Protein AF-A0A1C6D9Q0-F1 (afdb_monomer_lite)

Structure (mmCIF, N/CA/C/O backbone):
data_AF-A0A1C6D9Q0-F1
#
_entry.id   AF-A0A1C6D9Q0-F1
#
loop_
_atom_site.group_PDB
_atom_site.id
_atom_site.type_symbol
_atom_site.label_atom_id
_atom_site.label_alt_id
_atom_site.label_comp_id
_atom_site.label_asym_id
_atom_site.label_entity_id
_atom_site.label_seq_id
_atom_site.pdbx_PDB_ins_code
_atom_site.Cartn_x
_atom_site.Cartn_y
_atom_site.Cartn_z
_atom_site.occupancy
_atom_site.B_iso_or_equiv
_atom_site.auth_seq_id
_atom_site.auth_comp_id
_atom_site.auth_asym_id
_atom_site.auth_atom_id
_atom_site.pdbx_PDB_model_num
ATOM 1 N N . MET A 1 1 ? -33.770 -11.636 5.075 1.00 41.97 1 MET A N 1
ATOM 2 C CA . MET A 1 1 ? -32.653 -12.521 4.692 1.00 41.97 1 MET A CA 1
ATOM 3 C C . MET A 1 1 ? -31.611 -12.402 5.787 1.00 41.97 1 MET A C 1
ATOM 5 O O . MET A 1 1 ? -31.046 -11.329 5.935 1.00 41.97 1 MET A O 1
ATOM 9 N N . SER A 1 2 ? -31.472 -13.426 6.630 1.00 50.69 2 SER A N 1
ATOM 10 C CA . SER A 1 2 ? -30.373 -13.491 7.598 1.00 50.69 2 SER A CA 1
ATOM 11 C C . SER A 1 2 ? -29.108 -13.781 6.801 1.00 50.69 2 SER A C 1
ATOM 13 O O . SER A 1 2 ? -29.074 -14.786 6.096 1.00 50.69 2 SER A O 1
ATOM 15 N N . ALA A 1 3 ? -28.130 -12.877 6.820 1.00 57.97 3 ALA A N 1
ATOM 16 C CA . ALA A 1 3 ? -26.798 -13.214 6.344 1.00 57.97 3 ALA A CA 1
ATOM 17 C C . ALA A 1 3 ? -26.259 -14.252 7.330 1.00 57.97 3 ALA A C 1
ATOM 19 O O . ALA A 1 3 ? -26.108 -13.934 8.510 1.00 57.97 3 ALA A O 1
ATOM 20 N N . ASP A 1 4 ? -26.040 -15.484 6.877 1.00 62.72 4 ASP A N 1
ATOM 21 C CA . ASP A 1 4 ? -25.236 -16.437 7.633 1.00 62.72 4 ASP A CA 1
ATOM 22 C C . ASP A 1 4 ? -23.832 -15.846 7.708 1.00 62.72 4 ASP A C 1
ATOM 24 O O . ASP A 1 4 ? -23.045 -15.900 6.765 1.00 62.72 4 ASP A O 1
ATOM 28 N N . PHE A 1 5 ? -23.579 -15.151 8.810 1.00 72.50 5 PHE A N 1
ATOM 29 C CA . PHE A 1 5 ? -22.287 -14.581 9.108 1.00 72.50 5 PHE A CA 1
ATOM 30 C C . PHE A 1 5 ? -21.396 -15.737 9.549 1.00 72.50 5 PHE A C 1
ATOM 32 O O . PHE A 1 5 ? -21.585 -16.292 10.635 1.00 72.50 5 PHE A O 1
ATOM 39 N N . ASP A 1 6 ? -20.503 -16.166 8.661 1.00 89.81 6 ASP A N 1
ATOM 40 C CA . ASP A 1 6 ? -19.670 -17.334 8.900 1.00 89.81 6 ASP A CA 1
ATOM 41 C C . ASP A 1 6 ? -18.693 -17.090 10.067 1.00 89.81 6 ASP A C 1
ATOM 43 O O . ASP A 1 6 ? -18.340 -15.955 10.410 1.00 89.81 6 ASP A O 1
ATOM 47 N N . LEU A 1 7 ? -18.285 -18.182 10.718 1.00 90.50 7 LEU A N 1
ATOM 48 C CA . LEU A 1 7 ? -17.430 -18.134 11.904 1.00 90.50 7 LEU A CA 1
ATOM 49 C C . LEU A 1 7 ? -16.096 -17.421 11.632 1.00 90.50 7 LEU A C 1
ATOM 51 O O . LEU A 1 7 ? -15.609 -16.712 12.511 1.00 90.50 7 LEU A O 1
ATOM 55 N N . GLU A 1 8 ? -15.525 -17.567 10.436 1.00 90.12 8 GLU A N 1
ATOM 56 C CA . GLU A 1 8 ? -14.239 -16.959 10.081 1.00 90.12 8 GLU A CA 1
ATOM 57 C C . GLU A 1 8 ? -14.368 -15.439 9.970 1.00 90.12 8 GLU A C 1
ATOM 59 O O . GLU A 1 8 ? -13.577 -14.697 10.560 1.00 90.12 8 GLU A O 1
ATOM 64 N N . SER A 1 9 ? -15.430 -14.959 9.321 1.00 90.25 9 SER A N 1
ATOM 65 C CA . SER A 1 9 ? -15.784 -13.539 9.276 1.00 90.25 9 SER A CA 1
ATOM 66 C C . SER A 1 9 ? -15.976 -12.956 10.686 1.00 90.25 9 SER A C 1
ATOM 68 O O . SER A 1 9 ? -15.526 -11.842 10.977 1.00 90.25 9 SER A O 1
ATOM 70 N N . ALA A 1 10 ? -16.584 -13.716 11.605 1.00 92.50 10 ALA A N 1
ATOM 71 C CA . ALA A 1 10 ? -16.748 -13.298 12.997 1.00 92.50 10 ALA A CA 1
ATOM 72 C C . ALA A 1 10 ? -15.437 -13.240 13.777 1.00 92.50 10 ALA A C 1
ATOM 74 O O . ALA A 1 10 ? -15.187 -12.260 14.487 1.00 92.50 10 ALA A O 1
ATOM 75 N N . LEU A 1 11 ? -14.584 -14.249 13.624 1.00 94.88 11 LEU A N 1
ATOM 76 C CA . LEU A 1 11 ? -13.268 -14.274 14.250 1.00 94.88 11 LEU A CA 1
ATOM 77 C C . LEU A 1 11 ? -12.386 -13.137 13.731 1.00 94.88 11 LEU A C 1
ATOM 79 O O . LEU A 1 11 ? -11.724 -12.474 14.531 1.00 94.88 11 LEU A O 1
ATOM 83 N N . PHE A 1 12 ? -12.429 -12.848 12.429 1.00 92.94 12 PHE A N 1
ATOM 84 C CA . PHE A 1 12 ? -11.724 -11.711 11.847 1.00 92.94 12 PHE A CA 1
ATOM 85 C C . PHE A 1 12 ? -12.148 -10.391 12.501 1.00 92.94 12 PHE A C 1
ATOM 87 O O . PHE A 1 12 ? -11.294 -9.665 13.008 1.00 92.94 12 PHE A O 1
ATOM 94 N N . LEU A 1 13 ? -13.454 -10.097 12.568 1.00 94.06 13 LEU A N 1
ATOM 95 C CA . LEU A 1 13 ? -13.939 -8.854 13.179 1.00 94.06 13 LEU A CA 1
ATOM 96 C C . LEU A 1 13 ? -13.591 -8.754 14.669 1.00 94.06 13 LEU A C 1
ATOM 98 O O . LEU A 1 13 ? -13.244 -7.673 15.148 1.00 94.06 13 LEU A O 1
ATOM 102 N N . LEU A 1 14 ? -13.679 -9.861 15.412 1.00 95.44 14 LEU A N 1
ATOM 103 C CA . LEU A 1 14 ? -13.302 -9.892 16.825 1.00 95.44 14 LEU A CA 1
ATOM 104 C C . LEU A 1 14 ? -11.812 -9.600 17.011 1.00 95.44 14 LEU A C 1
ATOM 106 O O . LEU A 1 14 ? -11.457 -8.804 17.878 1.00 95.44 14 LEU A O 1
ATOM 110 N N . ASN A 1 15 ? -10.948 -10.196 16.190 1.00 95.81 15 ASN A N 1
ATOM 111 C CA . ASN A 1 15 ? -9.509 -9.953 16.240 1.00 95.81 15 ASN A CA 1
ATOM 112 C C . ASN A 1 15 ? -9.161 -8.527 15.806 1.00 95.81 15 ASN A C 1
ATOM 114 O O . ASN A 1 15 ? -8.394 -7.855 16.493 1.00 95.81 15 ASN A O 1
ATOM 118 N N . PHE A 1 16 ? -9.784 -8.028 14.738 1.00 95.69 16 PHE A N 1
ATOM 119 C CA . PHE A 1 16 ? -9.606 -6.659 14.262 1.00 95.69 16 PHE A CA 1
ATOM 120 C C . PHE A 1 16 ? -9.960 -5.629 15.344 1.00 95.69 16 PHE A C 1
ATOM 122 O O . PHE A 1 16 ? -9.186 -4.714 15.610 1.00 95.69 16 PHE A O 1
ATOM 129 N N . ARG A 1 17 ? -11.075 -5.821 16.061 1.00 95.81 17 ARG A N 1
ATOM 130 C CA . ARG A 1 17 ? -11.489 -4.928 17.160 1.00 95.81 17 ARG A CA 1
ATOM 131 C C 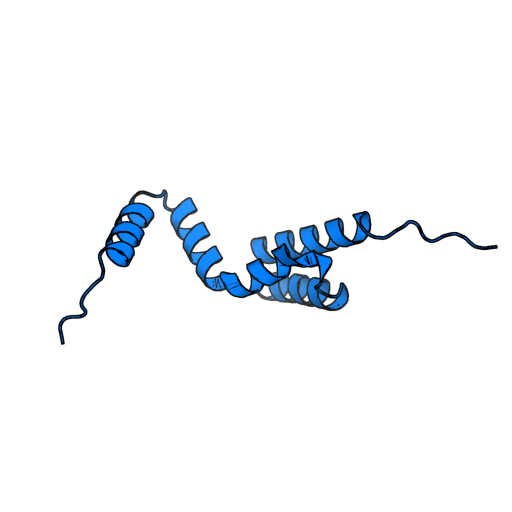. ARG A 1 17 ? -10.533 -4.909 18.354 1.00 95.81 17 ARG A C 1
ATOM 133 O O . ARG A 1 17 ? -10.606 -3.984 19.157 1.00 95.81 17 ARG A O 1
ATOM 140 N N . ARG A 1 18 ? -9.665 -5.915 18.503 1.00 97.12 18 ARG A N 1
ATOM 141 C CA . ARG A 1 18 ? -8.657 -5.971 19.579 1.00 97.12 18 ARG A CA 1
ATOM 142 C C . ARG A 1 18 ? -7.390 -5.185 19.248 1.00 97.12 18 ARG A C 1
ATOM 144 O O . ARG A 1 18 ? -6.579 -4.967 20.144 1.00 97.12 18 ARG A O 1
ATOM 151 N N . LEU A 1 19 ? -7.211 -4.790 17.990 1.00 97.50 19 LEU A N 1
ATOM 152 C CA . LEU A 1 19 ? -6.082 -3.983 17.543 1.00 97.50 19 LEU A CA 1
ATOM 153 C C . LEU A 1 19 ? -6.193 -2.544 18.065 1.00 97.50 19 LEU A C 1
ATOM 155 O O . LEU A 1 19 ? -7.294 -2.047 18.313 1.00 97.50 19 LEU A O 1
ATOM 159 N N . SER A 1 20 ? -5.060 -1.852 18.192 1.00 98.12 20 SER A N 1
ATOM 160 C CA . SER A 1 20 ? -5.053 -0.408 18.454 1.00 98.12 20 SER A CA 1
ATOM 161 C C . SER A 1 20 ? -5.661 0.368 17.278 1.00 98.12 20 SER A C 1
ATOM 163 O O . SER A 1 20 ? -5.702 -0.126 16.153 1.00 98.12 20 SER A O 1
ATOM 165 N N . ALA A 1 21 ? -6.093 1.613 17.498 1.00 96.94 21 ALA A N 1
ATOM 166 C CA . ALA A 1 21 ? -6.660 2.438 16.425 1.00 96.94 21 ALA A CA 1
ATOM 167 C C . ALA A 1 21 ? -5.689 2.638 15.243 1.00 96.94 21 ALA A C 1
ATOM 169 O O . ALA A 1 21 ? -6.112 2.694 14.093 1.00 96.94 21 ALA A O 1
ATOM 170 N N . GLU A 1 22 ? -4.386 2.722 15.515 1.00 96.56 22 GLU A N 1
ATOM 171 C CA . GLU A 1 22 ? -3.353 2.821 14.479 1.00 96.56 22 GLU A CA 1
ATOM 172 C C . GLU A 1 22 ? -3.230 1.522 13.676 1.00 96.56 22 GLU A C 1
ATOM 174 O O . GLU A 1 22 ? -3.220 1.547 12.448 1.00 96.56 22 GLU A O 1
ATOM 179 N N . GLN A 1 23 ? -3.225 0.376 14.360 1.00 97.38 23 GLN A N 1
ATOM 180 C CA . GLN A 1 23 ? -3.188 -0.938 13.719 1.00 97.38 23 GLN A CA 1
ATOM 181 C C . GLN A 1 23 ? -4.450 -1.207 12.889 1.00 97.38 23 GLN A C 1
ATOM 183 O O . GLN A 1 23 ? -4.350 -1.757 11.796 1.00 97.38 23 GLN A O 1
ATOM 188 N N . GLN A 1 24 ? -5.624 -0.793 13.372 1.00 97.56 24 GLN A N 1
ATOM 189 C CA . GLN A 1 24 ? -6.881 -0.899 12.627 1.00 97.56 24 GLN A CA 1
ATOM 190 C C . GLN A 1 24 ? -6.818 -0.094 11.327 1.00 97.56 24 GLN A C 1
ATOM 192 O O . GLN A 1 24 ? -7.078 -0.649 10.263 1.00 97.56 24 GLN A O 1
ATOM 197 N N . ARG A 1 25 ? -6.381 1.172 11.394 1.00 96.44 25 ARG A N 1
ATOM 198 C CA . ARG A 1 25 ? -6.203 2.022 10.205 1.00 96.44 25 ARG A CA 1
ATOM 199 C C . ARG A 1 25 ? -5.207 1.429 9.217 1.00 96.44 25 ARG A C 1
ATOM 201 O O . ARG A 1 25 ? -5.447 1.476 8.016 1.00 96.44 25 ARG A O 1
ATOM 208 N N . LEU A 1 26 ? -4.105 0.859 9.708 1.00 96.25 26 L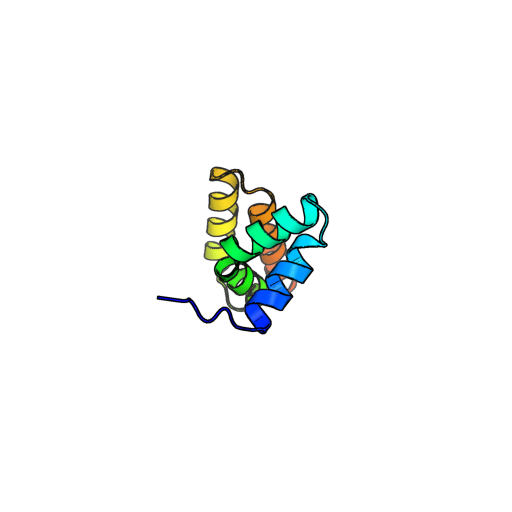EU A N 1
ATOM 209 C CA . LEU A 1 26 ? -3.130 0.195 8.849 1.00 96.25 26 LEU A CA 1
ATOM 210 C C . LEU A 1 26 ? -3.744 -1.023 8.149 1.00 96.25 26 LEU A C 1
ATOM 212 O O . LEU A 1 26 ? -3.570 -1.176 6.946 1.00 96.25 26 LEU A O 1
ATOM 216 N N . VAL A 1 27 ? -4.489 -1.867 8.866 1.00 96.38 27 VAL A N 1
ATOM 217 C CA . VAL A 1 27 ? -5.154 -3.037 8.271 1.00 96.38 27 VAL A CA 1
ATOM 218 C C . VAL A 1 27 ? -6.216 -2.614 7.254 1.00 96.38 27 VAL A C 1
ATOM 220 O O . VAL A 1 27 ? -6.258 -3.176 6.163 1.00 96.38 27 VAL A O 1
ATOM 223 N N . GLU A 1 28 ? -7.031 -1.604 7.555 1.00 95.81 28 GLU A N 1
ATOM 224 C CA . GLU A 1 28 ? -7.996 -1.035 6.603 1.00 95.81 28 GLU A CA 1
ATOM 225 C C . GLU A 1 28 ? -7.299 -0.518 5.342 1.00 95.81 28 GLU A C 1
ATOM 227 O O . GLU A 1 28 ? -7.710 -0.832 4.222 1.00 95.81 28 GLU A O 1
ATO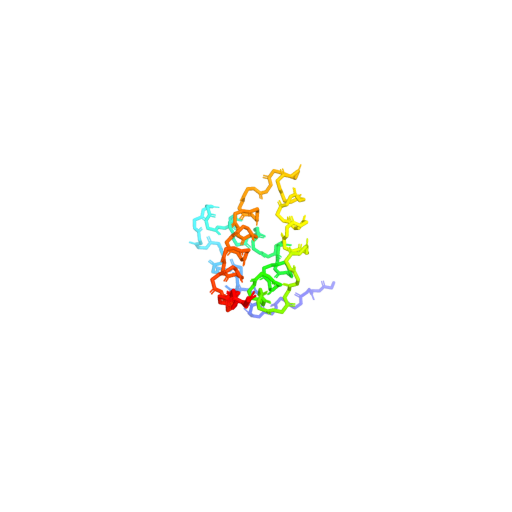M 232 N N . TRP A 1 29 ? -6.199 0.216 5.518 1.00 96.50 29 TRP A N 1
ATOM 233 C CA . TRP A 1 29 ? -5.380 0.705 4.417 1.00 96.50 29 TRP A CA 1
ATOM 234 C C . TRP A 1 29 ? -4.776 -0.445 3.595 1.00 96.50 29 TRP A C 1
ATOM 236 O O . TRP A 1 29 ? -4.801 -0.396 2.364 1.00 96.50 29 TRP A O 1
ATOM 246 N N . MET A 1 30 ? -4.291 -1.510 4.244 1.00 96.00 30 MET A N 1
ATOM 247 C CA . MET A 1 30 ? -3.749 -2.695 3.569 1.00 96.00 30 MET A CA 1
ATOM 248 C C . MET A 1 30 ? -4.825 -3.428 2.768 1.00 96.00 30 MET A C 1
ATOM 250 O O . MET A 1 30 ? -4.567 -3.829 1.638 1.00 96.00 30 MET A O 1
ATOM 254 N N . ILE A 1 31 ? -6.032 -3.576 3.321 1.00 94.62 31 ILE A N 1
ATOM 255 C CA . ILE A 1 31 ? -7.172 -4.192 2.631 1.00 94.62 31 ILE A CA 1
ATOM 256 C C . ILE A 1 31 ? -7.540 -3.374 1.392 1.00 94.62 31 ILE A C 1
ATOM 258 O O . ILE A 1 31 ? -7.714 -3.942 0.315 1.00 94.62 31 ILE A O 1
ATOM 262 N N . HIS A 1 32 ? -7.597 -2.044 1.515 1.00 95.12 32 HIS A N 1
ATOM 263 C CA . HIS A 1 32 ?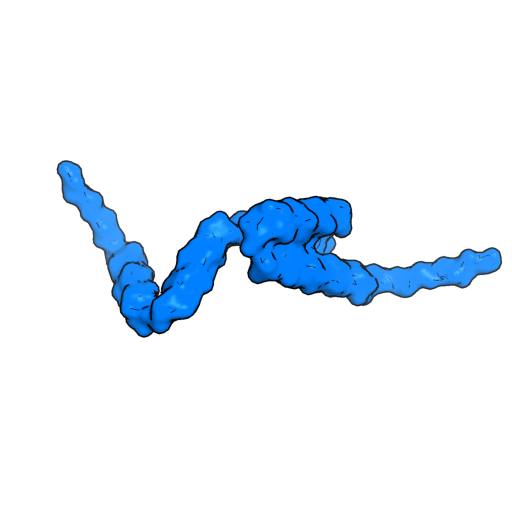 -7.878 -1.160 0.383 1.00 95.12 32 HIS A CA 1
ATOM 264 C C . HIS A 1 32 ? -6.822 -1.276 -0.729 1.00 95.12 32 HIS A C 1
ATOM 266 O O . HIS A 1 32 ? -7.150 -1.210 -1.912 1.00 95.12 32 HIS A O 1
ATOM 272 N N . ASN A 1 33 ? -5.560 -1.494 -0.353 1.00 94.88 33 ASN A N 1
ATOM 273 C CA . ASN A 1 33 ? -4.425 -1.543 -1.271 1.00 94.88 33 ASN A CA 1
ATOM 274 C C . ASN A 1 33 ? -3.954 -2.964 -1.623 1.00 94.88 33 ASN A C 1
ATOM 276 O O . ASN A 1 33 ? -2.915 -3.106 -2.270 1.00 94.88 33 ASN A O 1
ATOM 280 N N . ILE A 1 34 ? -4.685 -4.021 -1.249 1.00 92.62 34 ILE A N 1
ATOM 281 C CA . ILE A 1 34 ? -4.163 -5.399 -1.258 1.00 92.62 34 ILE A CA 1
ATOM 282 C C . ILE A 1 34 ? -3.656 -5.856 -2.633 1.00 92.62 34 ILE A C 1
ATOM 284 O O . ILE A 1 34 ? -2.578 -6.434 -2.732 1.00 92.62 34 ILE A O 1
ATOM 288 N N . GLY A 1 35 ? -4.364 -5.516 -3.715 1.00 90.12 35 GLY A N 1
ATOM 289 C CA . GLY A 1 35 ? -3.941 -5.862 -5.078 1.00 90.12 35 GLY A CA 1
ATOM 290 C C . GLY A 1 35 ? -2.715 -5.080 -5.562 1.00 90.12 35 GLY A C 1
ATOM 291 O O . GLY A 1 35 ? -1.987 -5.538 -6.439 1.00 90.12 35 GLY A O 1
ATOM 292 N N . THR A 1 36 ? -2.469 -3.897 -5.003 1.00 90.06 36 THR A N 1
ATOM 293 C CA . THR A 1 36 ? -1.249 -3.127 -5.265 1.00 90.06 36 THR A CA 1
ATOM 294 C C . THR A 1 36 ? -0.082 -3.683 -4.457 1.00 90.06 36 THR A C 1
ATOM 296 O O . THR A 1 36 ? 1.013 -3.829 -4.995 1.00 90.06 36 THR A O 1
ATOM 299 N N . LEU A 1 37 ? -0.317 -4.032 -3.189 1.00 90.88 37 LEU A N 1
ATOM 300 C CA . LEU A 1 37 ? 0.684 -4.653 -2.325 1.00 90.88 37 LEU A CA 1
ATOM 301 C C . LEU A 1 37 ? 1.168 -5.986 -2.903 1.00 90.88 37 LEU A C 1
ATOM 303 O O . LEU A 1 37 ? 2.369 -6.222 -2.926 1.00 90.88 37 LEU A O 1
ATOM 307 N N . ASP A 1 38 ? 0.268 -6.801 -3.454 1.00 87.88 38 ASP A N 1
ATOM 308 C CA . ASP A 1 38 ? 0.620 -8.048 -4.142 1.00 87.88 38 ASP A CA 1
ATOM 309 C C . ASP A 1 38 ? 1.612 -7.808 -5.299 1.00 87.88 38 ASP A C 1
ATOM 311 O O . ASP A 1 38 ? 2.684 -8.407 -5.356 1.00 87.88 38 ASP A O 1
ATOM 315 N N . LYS A 1 39 ? 1.347 -6.805 -6.149 1.00 82.75 39 LYS A N 1
ATOM 316 C CA . LYS A 1 39 ? 2.259 -6.406 -7.242 1.00 82.75 39 LYS A CA 1
ATOM 317 C C . LYS A 1 39 ? 3.614 -5.898 -6.750 1.00 82.75 39 LYS A C 1
ATOM 319 O O . LYS A 1 39 ? 4.623 -6.078 -7.436 1.00 82.75 39 LYS A O 1
ATOM 324 N N . LEU A 1 40 ? 3.630 -5.217 -5.603 1.00 87.25 40 LEU A N 1
ATOM 325 C CA . LEU A 1 40 ? 4.857 -4.737 -4.969 1.00 87.25 40 LEU A CA 1
ATOM 326 C C . LEU A 1 40 ? 5.667 -5.889 -4.365 1.00 87.25 40 LEU A C 1
ATOM 328 O O . LEU A 1 40 ? 6.890 -5.853 -4.423 1.00 87.25 40 LEU A O 1
ATOM 332 N N . LEU A 1 41 ? 5.015 -6.921 -3.827 1.00 81.25 41 LEU A N 1
ATOM 333 C CA . LEU A 1 41 ? 5.683 -8.127 -3.332 1.00 81.25 41 LEU A CA 1
ATOM 334 C C . LEU A 1 41 ? 6.252 -8.964 -4.485 1.00 81.25 41 LEU A C 1
ATOM 336 O O . LEU A 1 41 ? 7.375 -9.454 -4.393 1.00 81.25 41 LEU A O 1
ATOM 340 N N . SER A 1 42 ? 5.548 -9.028 -5.615 1.00 77.75 42 SER A N 1
ATOM 341 C CA . SER A 1 42 ? 6.049 -9.583 -6.880 1.00 77.75 42 SER A CA 1
ATOM 342 C C . SER A 1 42 ? 6.932 -8.597 -7.657 1.00 77.75 42 SER A C 1
ATOM 344 O O . SER A 1 42 ? 6.983 -8.648 -8.888 1.00 77.75 42 SER A O 1
ATOM 346 N N . ALA A 1 43 ? 7.639 -7.683 -6.970 1.00 65.44 43 ALA A N 1
ATOM 347 C CA . ALA A 1 43 ? 8.451 -6.643 -7.604 1.00 65.44 43 ALA A CA 1
ATOM 348 C C . ALA A 1 43 ? 9.366 -7.203 -8.694 1.00 65.44 43 ALA A C 1
ATOM 350 O O . ALA A 1 43 ? 9.485 -6.543 -9.719 1.00 65.44 43 ALA A O 1
ATOM 351 N N . GLY A 1 44 ? 9.923 -8.411 -8.505 1.00 66.88 44 GLY A N 1
ATOM 352 C CA . GLY A 1 44 ? 10.774 -9.161 -9.442 1.00 66.88 44 GLY A CA 1
ATOM 353 C C . GLY A 1 44 ? 10.182 -9.427 -10.836 1.00 66.88 44 GLY A C 1
ATOM 354 O O . GLY A 1 44 ? 10.945 -9.570 -11.795 1.00 66.88 44 GLY A O 1
ATOM 355 N N . ASP A 1 45 ? 8.865 -9.318 -11.004 1.00 74.94 45 ASP A N 1
ATOM 356 C CA . ASP A 1 45 ? 8.176 -9.441 -12.298 1.00 74.94 45 ASP A CA 1
ATOM 357 C C . ASP A 1 45 ? 7.565 -8.115 -12.787 1.00 74.94 45 ASP A C 1
ATOM 359 O O . ASP A 1 45 ? 7.276 -7.947 -13.972 1.00 74.94 45 ASP A O 1
ATOM 363 N N . THR A 1 46 ? 7.440 -7.115 -11.909 1.00 79.94 46 THR A N 1
ATOM 364 C CA . THR A 1 46 ? 6.854 -5.810 -12.251 1.00 79.94 46 THR A CA 1
ATOM 365 C C . THR A 1 46 ? 7.870 -4.887 -12.949 1.00 79.94 46 THR A C 1
ATOM 367 O O . THR A 1 46 ? 8.935 -4.626 -12.381 1.00 79.94 46 THR A O 1
ATOM 370 N N . PRO A 1 47 ? 7.576 -4.338 -14.148 1.00 84.88 47 PRO A N 1
ATOM 371 C CA . PRO A 1 47 ? 8.476 -3.418 -14.846 1.00 84.88 47 PRO A CA 1
ATOM 372 C C . PRO A 1 47 ? 8.800 -2.159 -14.029 1.00 84.88 47 PRO A C 1
ATOM 374 O O . PRO A 1 47 ? 7.911 -1.564 -13.421 1.00 84.88 47 PRO A O 1
ATOM 377 N N . VAL A 1 48 ? 10.050 -1.684 -14.096 1.00 87.06 48 VAL A N 1
ATOM 378 C CA . VAL A 1 48 ? 10.511 -0.472 -13.380 1.00 87.06 48 VAL A CA 1
ATOM 379 C C . VAL A 1 48 ? 9.619 0.740 -13.671 1.00 87.06 48 VAL A C 1
ATOM 381 O O . VAL A 1 48 ? 9.236 1.451 -12.750 1.00 87.06 48 VAL A O 1
ATOM 384 N N . GLY A 1 49 ? 9.223 0.949 -14.932 1.00 87.88 49 GLY A N 1
ATOM 385 C CA . GLY A 1 49 ? 8.334 2.056 -15.304 1.00 87.88 49 GLY A CA 1
ATOM 386 C C . GLY A 1 49 ? 6.959 1.993 -14.628 1.00 87.88 49 GLY A C 1
ATOM 387 O O . GLY A 1 49 ? 6.418 3.028 -14.251 1.00 87.88 49 GLY A O 1
ATOM 388 N N . ALA A 1 50 ? 6.422 0.788 -14.409 1.00 89.44 50 ALA A N 1
ATOM 389 C CA . ALA A 1 50 ? 5.151 0.602 -13.711 1.00 89.44 50 ALA A CA 1
ATOM 390 C C . AL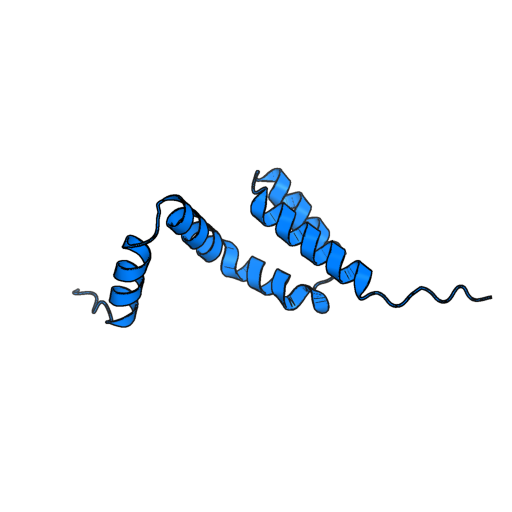A A 1 50 ? 5.280 0.897 -12.208 1.00 89.44 50 ALA A C 1
ATOM 392 O O . ALA A 1 50 ? 4.395 1.523 -11.631 1.00 89.44 50 ALA A O 1
ATOM 393 N N . LEU A 1 51 ? 6.398 0.504 -11.587 1.00 90.19 51 LEU A N 1
ATOM 394 C CA . LEU 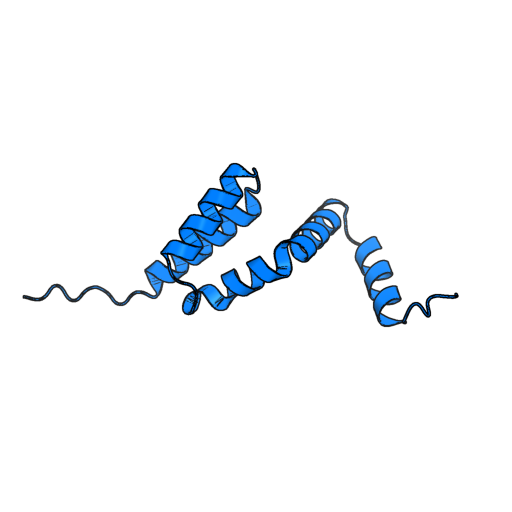A 1 51 ? 6.691 0.827 -10.188 1.00 90.19 51 LEU A CA 1
ATOM 395 C C . LEU A 1 51 ? 6.892 2.338 -9.977 1.00 90.19 51 LEU A C 1
ATOM 397 O O . LEU A 1 51 ? 6.379 2.891 -9.006 1.00 90.19 51 LEU A O 1
ATOM 401 N N . SER A 1 52 ? 7.572 3.022 -10.904 1.00 92.81 52 SER A N 1
ATOM 402 C CA . SER A 1 52 ? 7.719 4.485 -10.871 1.00 92.81 52 SER A CA 1
ATOM 403 C C . SER A 1 52 ? 6.375 5.197 -11.007 1.00 92.81 52 SER A C 1
ATOM 405 O O . SER A 1 52 ? 6.057 6.045 -10.181 1.00 92.81 52 SER A O 1
ATOM 407 N N . ALA A 1 53 ? 5.548 4.803 -11.981 1.00 94.12 53 ALA A N 1
ATOM 408 C CA . ALA A 1 53 ? 4.213 5.377 -12.152 1.00 94.12 53 ALA A CA 1
ATOM 409 C C . ALA A 1 53 ? 3.320 5.147 -10.921 1.00 94.12 53 ALA A C 1
ATOM 411 O O . ALA A 1 53 ? 2.551 6.025 -10.534 1.00 94.12 53 ALA A O 1
ATOM 412 N N . LEU A 1 54 ? 3.442 3.982 -10.276 1.00 93.88 54 LEU A N 1
ATOM 413 C CA . LEU A 1 54 ? 2.717 3.679 -9.046 1.00 93.88 54 LEU A CA 1
ATOM 414 C C . LEU A 1 54 ? 3.143 4.589 -7.889 1.00 93.88 54 LEU A C 1
ATOM 416 O O . LEU A 1 54 ? 2.280 5.111 -7.184 1.00 93.88 54 LEU A O 1
ATOM 420 N N . ARG A 1 55 ? 4.455 4.785 -7.707 1.00 95.62 55 ARG A N 1
ATOM 421 C CA . ARG A 1 55 ? 5.006 5.699 -6.700 1.00 95.62 55 ARG A CA 1
ATOM 422 C C . ARG A 1 55 ? 4.505 7.122 -6.925 1.00 95.62 55 ARG A C 1
ATOM 424 O O . ARG A 1 55 ? 3.994 7.736 -5.995 1.00 95.62 55 ARG A O 1
ATOM 431 N N . ASP A 1 56 ? 4.643 7.629 -8.145 1.00 96.69 56 ASP A N 1
ATOM 432 C CA . ASP A 1 56 ? 4.305 9.016 -8.468 1.00 96.69 56 ASP A CA 1
ATOM 433 C C . ASP A 1 56 ? 2.795 9.253 -8.301 1.00 96.69 56 ASP A C 1
ATOM 435 O O . ASP A 1 56 ? 2.383 10.192 -7.623 1.00 96.69 56 ASP A O 1
ATOM 439 N N . GLY A 1 57 ? 1.962 8.319 -8.773 1.00 96.25 57 GLY A N 1
ATOM 440 C CA . GLY A 1 57 ? 0.518 8.384 -8.556 1.00 96.25 57 GLY A CA 1
ATOM 441 C C . GLY A 1 57 ? 0.105 8.264 -7.083 1.00 96.25 57 GLY A C 1
ATOM 442 O O . GLY A 1 57 ? -0.924 8.813 -6.697 1.00 96.25 57 GLY A O 1
ATOM 443 N N . ALA A 1 58 ? 0.859 7.545 -6.244 1.00 95.88 58 ALA A N 1
ATOM 444 C CA . ALA A 1 58 ? 0.604 7.492 -4.802 1.00 95.88 58 ALA A CA 1
ATOM 445 C C . ALA A 1 58 ? 0.891 8.842 -4.124 1.00 95.88 58 ALA A C 1
ATOM 447 O O . ALA A 1 58 ? 0.063 9.309 -3.342 1.00 95.88 58 ALA A O 1
ATOM 448 N N . LEU A 1 59 ? 1.993 9.505 -4.493 1.00 96.62 59 LEU A N 1
ATOM 449 C CA . LEU A 1 59 ? 2.334 10.848 -4.008 1.00 96.62 59 LEU A CA 1
ATOM 450 C C . LEU A 1 59 ? 1.277 11.887 -4.401 1.00 96.62 59 LEU A C 1
ATOM 452 O O . LEU A 1 59 ? 0.864 12.684 -3.566 1.00 96.62 59 LEU A O 1
ATOM 456 N N . GLU A 1 60 ? 0.782 11.849 -5.641 1.00 96.94 60 GLU A N 1
ATOM 457 C CA . GLU A 1 60 ? -0.285 12.752 -6.104 1.00 96.94 60 GLU A CA 1
ATOM 458 C C . GLU A 1 60 ? -1.582 12.612 -5.293 1.00 96.94 60 GLU A C 1
ATOM 460 O O . GLU A 1 60 ? -2.330 13.577 -5.136 1.00 96.94 60 GLU A O 1
ATOM 465 N N . ARG A 1 61 ? -1.847 11.418 -4.751 1.00 94.94 61 ARG A N 1
ATOM 466 C CA . ARG A 1 61 ? -3.002 11.147 -3.882 1.00 94.94 61 ARG A CA 1
ATOM 467 C C . ARG A 1 61 ? -2.727 11.410 -2.398 1.00 94.94 61 ARG A C 1
ATOM 469 O O . ARG A 1 61 ? -3.645 11.254 -1.596 1.00 94.94 61 ARG A O 1
ATOM 476 N N . GLY A 1 62 ? -1.500 11.784 -2.030 1.00 95.69 62 GLY A N 1
ATOM 477 C CA . GLY A 1 62 ? -1.073 11.934 -0.636 1.00 95.69 62 GLY A CA 1
ATOM 478 C C . GLY A 1 62 ? -0.955 10.609 0.126 1.00 95.69 62 GLY A C 1
ATOM 479 O O . GLY A 1 62 ? -1.036 10.603 1.351 1.00 95.69 62 GLY A O 1
ATOM 480 N N . ASP A 1 63 ? -0.802 9.480 -0.576 1.00 95.69 63 ASP A N 1
ATOM 481 C CA . ASP A 1 63 ? -0.562 8.172 0.041 1.00 95.69 63 ASP A CA 1
ATOM 482 C C . ASP A 1 63 ? 0.947 7.926 0.184 1.00 95.69 63 ASP A C 1
ATOM 484 O O . ASP A 1 63 ? 1.572 7.185 -0.584 1.00 95.69 63 ASP A O 1
ATOM 488 N N . ASP A 1 64 ? 1.539 8.595 1.173 1.00 95.44 64 ASP A N 1
ATOM 489 C CA . ASP A 1 64 ? 2.980 8.547 1.435 1.00 95.44 64 ASP A CA 1
ATOM 490 C C . ASP A 1 64 ? 3.468 7.130 1.769 1.00 95.44 64 ASP A C 1
ATOM 492 O O . ASP A 1 64 ? 4.588 6.751 1.414 1.00 95.44 64 ASP A O 1
ATOM 496 N N . LEU A 1 65 ? 2.624 6.318 2.417 1.00 95.50 65 LEU A N 1
ATOM 497 C CA . LEU A 1 65 ? 2.959 4.939 2.763 1.00 95.50 65 LEU A CA 1
ATOM 498 C C . LEU A 1 65 ? 3.080 4.078 1.502 1.00 95.50 65 LEU A C 1
ATOM 500 O O . LEU A 1 65 ? 4.069 3.359 1.341 1.00 95.50 65 LEU A O 1
ATOM 504 N N . LEU A 1 66 ? 2.117 4.179 0.579 1.00 95.50 66 LEU A N 1
ATOM 505 C CA . LEU A 1 66 ? 2.185 3.443 -0.681 1.00 95.50 66 LEU A CA 1
ATOM 506 C C . LEU A 1 66 ? 3.365 3.911 -1.537 1.00 95.50 66 LEU A C 1
ATOM 508 O O . LEU A 1 66 ? 4.066 3.088 -2.129 1.00 95.50 66 LEU A O 1
ATOM 512 N N . ALA A 1 67 ? 3.599 5.224 -1.584 1.00 96.44 67 ALA A N 1
ATOM 513 C CA . ALA A 1 67 ? 4.721 5.803 -2.308 1.00 96.44 67 ALA A CA 1
ATOM 514 C C . ALA A 1 67 ? 6.063 5.270 -1.786 1.00 96.44 67 ALA A C 1
ATOM 516 O O . ALA A 1 67 ? 6.922 4.869 -2.577 1.00 96.44 67 ALA A O 1
ATOM 517 N N . LEU A 1 68 ? 6.230 5.199 -0.462 1.00 96.06 68 LEU A N 1
ATOM 518 C CA . LEU A 1 68 ? 7.439 4.670 0.163 1.00 96.06 68 LEU A CA 1
ATOM 519 C C . LEU A 1 68 ? 7.653 3.186 -0.164 1.00 96.06 68 LEU A C 1
ATOM 521 O O . LEU A 1 68 ? 8.768 2.789 -0.505 1.00 96.06 68 LEU A O 1
ATOM 525 N N . LEU A 1 69 ? 6.598 2.367 -0.123 1.00 94.50 69 LEU A N 1
ATOM 526 C CA . LEU A 1 69 ? 6.691 0.947 -0.481 1.00 94.50 69 LEU A CA 1
ATOM 527 C C . LEU A 1 69 ? 7.031 0.743 -1.964 1.00 94.50 69 LEU A C 1
ATOM 529 O O . LEU A 1 69 ? 7.857 -0.108 -2.296 1.00 94.50 69 LEU A O 1
ATOM 533 N N . ALA A 1 70 ? 6.460 1.549 -2.862 1.00 93.38 70 ALA A N 1
ATOM 534 C CA . ALA A 1 70 ? 6.809 1.520 -4.281 1.00 93.38 70 ALA A CA 1
ATOM 535 C C . ALA A 1 70 ? 8.268 1.947 -4.524 1.00 93.38 70 ALA A C 1
ATOM 537 O O . ALA A 1 70 ? 8.976 1.326 -5.321 1.00 93.38 70 ALA A O 1
ATOM 538 N N . ALA A 1 71 ? 8.756 2.956 -3.796 1.00 93.44 71 ALA A N 1
ATOM 539 C CA . ALA A 1 71 ? 10.160 3.357 -3.829 1.00 93.44 71 ALA A CA 1
ATOM 540 C C . ALA A 1 71 ? 11.094 2.251 -3.307 1.00 93.44 71 ALA A C 1
ATOM 542 O O . ALA A 1 71 ? 12.153 2.019 -3.889 1.00 93.44 71 ALA A O 1
ATOM 543 N N . TYR A 1 72 ? 10.692 1.524 -2.263 1.00 91.44 72 TYR A N 1
ATOM 544 C CA . TYR A 1 72 ? 11.447 0.377 -1.763 1.00 91.44 72 TYR A CA 1
ATOM 545 C C . TYR A 1 72 ? 11.513 -0.767 -2.786 1.00 91.44 72 TYR A C 1
ATOM 547 O O . TYR A 1 72 ? 12.586 -1.322 -3.017 1.00 91.44 72 TYR A O 1
ATOM 555 N N . ALA A 1 73 ? 10.407 -1.075 -3.469 1.00 90.44 73 ALA A N 1
ATOM 556 C CA . ALA A 1 73 ? 10.394 -2.063 -4.550 1.00 90.44 73 ALA A CA 1
ATOM 557 C C . ALA A 1 73 ? 11.319 -1.662 -5.718 1.00 90.44 73 ALA A C 1
ATOM 559 O O . ALA A 1 73 ? 12.042 -2.499 -6.260 1.00 90.44 73 ALA A O 1
ATOM 560 N N . LEU A 1 74 ? 11.349 -0.372 -6.078 1.00 89.25 74 LEU A N 1
ATOM 561 C CA . LEU A 1 74 ? 12.298 0.169 -7.059 1.00 89.25 74 LEU A CA 1
ATOM 562 C C . LEU A 1 74 ? 13.753 0.009 -6.607 1.00 89.25 74 LEU A C 1
ATOM 564 O O . LEU A 1 74 ? 14.605 -0.360 -7.414 1.00 89.25 74 LEU A O 1
ATOM 568 N N . PHE A 1 75 ? 14.038 0.281 -5.334 1.00 88.31 75 PHE A N 1
ATOM 569 C CA . PHE A 1 75 ? 15.372 0.115 -4.763 1.00 88.31 75 PHE A CA 1
ATOM 570 C C . PHE A 1 75 ? 15.829 -1.349 -4.819 1.00 88.31 75 PHE A C 1
ATOM 572 O O . PHE A 1 75 ? 16.926 -1.628 -5.299 1.00 88.31 75 PHE A O 1
ATOM 579 N N . GLN A 1 76 ? 14.963 -2.292 -4.437 1.00 86.25 76 GLN A N 1
ATOM 580 C CA . GLN A 1 76 ? 15.245 -3.728 -4.538 1.00 86.25 76 GLN A CA 1
ATOM 581 C C . GLN A 1 76 ? 15.556 -4.153 -5.980 1.00 86.25 76 GLN A C 1
ATOM 583 O O . GLN A 1 76 ? 16.560 -4.810 -6.242 1.00 86.25 76 GLN A O 1
ATOM 588 N N . ARG A 1 77 ? 14.772 -3.673 -6.954 1.00 81.25 77 ARG A N 1
ATOM 589 C CA . ARG A 1 77 ? 15.023 -3.926 -8.382 1.00 81.25 77 ARG A CA 1
ATOM 590 C C . ARG A 1 77 ? 16.394 -3.466 -8.869 1.00 81.25 77 ARG A C 1
ATOM 592 O O . ARG A 1 77 ? 16.938 -4.065 -9.794 1.00 81.25 77 ARG A O 1
ATOM 599 N N . GLN A 1 78 ? 16.926 -2.385 -8.307 1.00 78.94 78 GLN A N 1
ATOM 600 C CA . GLN A 1 78 ? 18.252 -1.889 -8.667 1.00 78.94 78 GLN A CA 1
ATOM 601 C C . GLN A 1 78 ? 19.365 -2.761 -8.085 1.00 78.94 78 GLN A C 1
ATOM 603 O O . GLN A 1 78 ? 20.387 -2.926 -8.745 1.00 78.94 78 GLN A O 1
ATOM 608 N N . LEU A 1 79 ? 19.158 -3.340 -6.898 1.00 78.81 79 LEU A N 1
ATOM 609 C CA . LEU A 1 79 ? 20.099 -4.282 -6.287 1.00 78.81 79 LEU A CA 1
ATOM 610 C C . LEU A 1 79 ? 20.167 -5.608 -7.053 1.00 78.81 79 LEU A C 1
ATOM 612 O O . LEU A 1 79 ? 21.254 -6.151 -7.231 1.00 78.81 79 LEU A O 1
ATOM 616 N N . ASP A 1 80 ? 19.028 -6.089 -7.554 1.00 73.06 80 ASP A N 1
ATOM 617 C CA . ASP A 1 80 ? 18.947 -7.336 -8.326 1.00 73.06 80 ASP A CA 1
ATOM 618 C C . ASP A 1 80 ? 19.474 -7.203 -9.765 1.00 73.06 80 ASP A C 1
ATOM 620 O O . ASP A 1 80 ? 19.618 -8.197 -10.484 1.00 73.06 80 ASP A O 1
ATOM 624 N N . ARG A 1 81 ? 19.758 -5.979 -10.229 1.00 64.44 81 ARG A N 1
ATOM 625 C CA . ARG A 1 81 ? 20.288 -5.756 -11.574 1.00 64.44 81 ARG A CA 1
ATOM 626 C C . ARG A 1 81 ? 21.751 -6.214 -11.607 1.00 64.44 81 ARG A C 1
ATOM 628 O O . ARG A 1 81 ? 22.564 -5.668 -10.860 1.00 64.44 81 ARG A O 1
ATOM 635 N N . PRO A 1 82 ? 22.133 -7.174 -12.473 1.00 59.88 82 PRO A N 1
ATOM 636 C CA . PRO A 1 82 ? 23.533 -7.548 -12.600 1.00 59.88 82 PRO A CA 1
ATOM 637 C C . PRO A 1 82 ? 24.344 -6.309 -13.004 1.00 59.88 82 PRO A C 1
ATOM 639 O O . PRO A 1 82 ? 23.843 -5.500 -13.796 1.00 59.88 82 PRO A O 1
ATOM 642 N N . PRO A 1 83 ? 25.572 -6.140 -12.478 1.00 60.56 83 PRO A N 1
ATOM 643 C CA . PRO A 1 83 ? 26.413 -5.016 -12.853 1.00 60.56 83 PRO A CA 1
ATOM 644 C C . PRO A 1 83 ? 26.552 -5.015 -14.371 1.00 60.56 83 PRO A C 1
ATOM 646 O O . PRO A 1 83 ? 26.862 -6.051 -14.969 1.00 60.56 83 PRO A O 1
ATOM 649 N N . GLU A 1 84 ? 26.278 -3.870 -14.999 1.00 58.31 84 GLU A N 1
ATOM 650 C CA . GLU A 1 84 ? 26.538 -3.706 -16.422 1.00 58.31 84 GLU A CA 1
ATOM 651 C C . GLU A 1 84 ? 28.006 -4.069 -16.641 1.00 58.31 84 GLU A C 1
ATOM 653 O O . GLU A 1 84 ? 28.915 -3.451 -16.079 1.00 58.31 84 GLU A O 1
ATOM 658 N N . LYS A 1 85 ? 28.253 -5.143 -17.402 1.00 50.50 85 LYS A N 1
ATOM 659 C CA . LYS A 1 85 ? 29.590 -5.383 -17.925 1.00 50.50 85 LYS A CA 1
ATOM 660 C C . LYS A 1 85 ? 29.893 -4.167 -18.784 1.00 50.50 85 LYS A C 1
ATOM 662 O O . LYS A 1 85 ? 29.367 -4.062 -19.888 1.00 50.50 85 LYS A O 1
ATOM 667 N N . ASN A 1 86 ? 30.737 -3.279 -18.273 1.00 48.53 86 ASN A N 1
ATOM 668 C CA . ASN A 1 86 ? 31.494 -2.343 -19.085 1.00 48.53 86 ASN A CA 1
ATOM 669 C C . ASN A 1 86 ? 32.337 -3.183 -20.068 1.00 48.53 86 ASN A C 1
ATOM 671 O O . ASN A 1 86 ? 33.482 -3.520 -19.782 1.00 48.53 86 ASN A O 1
ATOM 675 N N . GLY A 1 87 ? 31.734 -3.630 -21.171 1.00 49.06 87 GLY A N 1
ATOM 676 C CA . GLY A 1 87 ? 32.455 -3.908 -22.408 1.00 49.06 87 GLY A CA 1
ATOM 677 C C . GLY A 1 87 ? 32.701 -2.557 -23.068 1.00 49.06 87 GLY A C 1
ATOM 678 O O . GLY A 1 87 ? 31.824 -1.701 -23.032 1.00 49.06 87 GLY A O 1
ATOM 679 N N . GLY A 1 88 ? 33.850 -2.252 -23.636 1.00 39.06 88 GLY A N 1
ATOM 680 C CA . GLY A 1 88 ? 35.000 -3.037 -24.061 1.00 39.06 88 GLY A CA 1
ATOM 681 C C . GLY A 1 88 ? 35.762 -2.130 -25.017 1.00 39.06 88 GLY A C 1
ATOM 682 O O . GLY A 1 88 ? 35.083 -1.330 -25.701 1.00 39.06 88 GLY A O 1
#

Sequence (88 aa):
MSADFDLESALFLLNFRRLSAEQQRLVEWMIHNIGTLDKLLSAGDTPVGALSALRDGALERGDDLLALLAAYALFQRQLDRPPEKNGG

Radius of gyration: 18.66 Å; chains: 1; bounding box: 68×31×44 Å

pLDDT: mean 85.77, std 14.78, range [39.06, 98.12]

Foldseek 3Di:
DDDPCDPVNVVVVVVLVVDDPVVNVVVVVCVVCVVVVVCLVVLVPDDLVRLVVQLVVCVVVVNNVSNVSSVVSNVVVVVPDDPPPPDD

Secondary structure (DSSP, 8-state):
------HHHHHHHHHHHTS-HHHHHHHHHHHHTHHHHHHHHTGGGS-HHHHHHHHHHHHHTT-HHHHHHHHHHHHHHHHSSPP-----